Protein AF-A0A969R4Q6-F1 (afdb_monomer_lite)

Radius of gyration: 22.83 Å; chains: 1; bounding box: 47×48×70 Å

Structure (mmCIF, N/CA/C/O backbone):
data_AF-A0A969R4Q6-F1
#
_entry.id   AF-A0A969R4Q6-F1
#
loop_
_atom_site.group_PDB
_atom_site.id
_atom_site.type_symbol
_atom_site.label_atom_id
_atom_site.label_alt_id
_atom_site.label_comp_id
_atom_site.label_asym_id
_atom_site.label_entity_id
_atom_site.label_seq_id
_atom_site.pdbx_PDB_ins_code
_atom_site.Cartn_x
_atom_site.Cartn_y
_atom_site.Cartn_z
_atom_site.occupancy
_atom_site.B_iso_or_equiv
_atom_site.auth_seq_id
_atom_site.auth_comp_id
_atom_site.auth_asym_id
_atom_site.auth_atom_id
_atom_site.pdbx_PDB_model_num
ATOM 1 N N . MET A 1 1 ? 13.247 -19.686 44.348 1.00 36.97 1 MET A N 1
ATOM 2 C CA . MET A 1 1 ? 11.870 -19.177 44.502 1.00 36.97 1 MET A CA 1
ATOM 3 C C . MET A 1 1 ? 11.935 -17.670 44.267 1.00 36.97 1 MET A C 1
ATOM 5 O O . MET A 1 1 ? 12.681 -17.020 44.978 1.00 36.97 1 MET A O 1
ATOM 9 N N . LEU A 1 2 ? 11.304 -17.215 43.176 1.00 38.72 2 LEU A N 1
ATOM 10 C CA . LEU A 1 2 ? 10.988 -15.839 42.735 1.00 38.72 2 LEU A CA 1
ATOM 11 C C . LEU A 1 2 ? 11.956 -14.679 43.065 1.00 38.72 2 LEU A C 1
ATOM 13 O O . LEU A 1 2 ? 11.938 -14.134 44.161 1.00 38.72 2 LEU A O 1
ATOM 17 N N . LEU A 1 3 ? 12.702 -14.229 42.046 1.00 38.09 3 LEU A N 1
ATOM 18 C CA . LEU A 1 3 ? 13.224 -12.861 41.972 1.00 38.09 3 LEU A CA 1
ATOM 19 C C . LEU A 1 3 ? 12.186 -11.977 41.273 1.00 38.09 3 LEU A C 1
ATOM 21 O O . LEU A 1 3 ? 11.810 -12.227 40.127 1.00 38.09 3 LEU A O 1
ATOM 25 N N . ASP A 1 4 ? 11.741 -10.975 42.019 1.00 44.50 4 ASP A N 1
ATOM 26 C CA . ASP A 1 4 ? 10.845 -9.892 41.638 1.00 44.50 4 ASP A CA 1
ATOM 27 C C . ASP A 1 4 ? 11.504 -8.992 40.575 1.00 44.50 4 ASP A C 1
ATOM 29 O O . ASP A 1 4 ? 12.687 -8.648 40.676 1.00 44.50 4 ASP A O 1
ATOM 33 N N . ARG A 1 5 ? 10.768 -8.648 39.515 1.00 34.94 5 ARG A N 1
ATOM 34 C CA . ARG A 1 5 ? 11.263 -7.858 38.376 1.00 34.94 5 ARG A CA 1
ATOM 35 C C . ARG A 1 5 ? 10.360 -6.630 38.227 1.00 34.94 5 ARG A C 1
ATOM 37 O O . ARG A 1 5 ? 9.192 -6.812 37.892 1.00 34.94 5 ARG A O 1
ATOM 44 N N . PRO A 1 6 ? 10.856 -5.393 38.401 1.00 40.44 6 PRO A N 1
ATOM 45 C CA . PRO A 1 6 ? 10.021 -4.213 38.219 1.00 40.44 6 PRO A CA 1
ATOM 46 C C . PRO A 1 6 ? 9.776 -3.960 36.724 1.00 40.44 6 PRO A C 1
ATOM 48 O O . PRO A 1 6 ? 10.714 -3.769 35.945 1.00 40.44 6 PRO A O 1
ATOM 51 N N . GLN A 1 7 ? 8.507 -3.966 36.315 1.00 39.66 7 GLN A N 1
ATOM 52 C CA . GLN A 1 7 ? 8.068 -3.491 35.003 1.00 39.66 7 GLN A CA 1
ATOM 53 C C . GLN A 1 7 ? 8.090 -1.956 35.000 1.00 39.66 7 GLN A C 1
ATOM 55 O O . GLN A 1 7 ? 7.411 -1.326 35.804 1.00 39.66 7 GLN A O 1
ATOM 60 N N . LYS A 1 8 ? 8.872 -1.343 34.102 1.00 38.06 8 LYS A N 1
ATOM 61 C CA . LYS A 1 8 ? 8.820 0.101 33.838 1.00 38.06 8 LYS A CA 1
ATOM 62 C C . LYS A 1 8 ? 7.888 0.331 32.646 1.00 38.06 8 LYS A C 1
ATOM 64 O O . LYS A 1 8 ? 8.117 -0.201 31.563 1.00 38.06 8 LYS A O 1
ATOM 69 N N . GLU A 1 9 ? 6.812 1.051 32.918 1.00 34.03 9 GLU A N 1
ATOM 70 C CA . GLU A 1 9 ? 5.583 1.176 32.137 1.00 34.03 9 GLU A CA 1
ATOM 71 C C . GLU A 1 9 ? 5.761 1.934 30.809 1.00 34.03 9 GLU A C 1
ATOM 73 O O . GLU A 1 9 ? 6.424 2.968 30.737 1.00 34.03 9 GLU A O 1
ATOM 78 N N . LEU A 1 10 ? 5.105 1.442 29.755 1.00 34.56 10 LEU A N 1
ATOM 79 C CA . LEU A 1 10 ? 4.814 2.199 28.537 1.00 34.56 10 LEU A CA 1
ATOM 80 C C . LEU A 1 10 ? 3.580 3.070 28.807 1.00 34.56 10 LEU A C 1
ATOM 82 O O . LEU A 1 10 ? 2.453 2.578 28.759 1.00 34.56 10 LEU A O 1
ATOM 86 N N . GLN A 1 11 ? 3.773 4.360 29.084 1.00 31.80 11 GLN A N 1
ATOM 87 C CA . GLN A 1 11 ? 2.660 5.305 29.198 1.00 31.80 11 GLN A CA 1
ATOM 88 C C . GLN A 1 11 ? 2.160 5.692 27.800 1.00 31.80 11 GLN A C 1
ATOM 90 O O . GLN A 1 11 ? 2.646 6.627 27.167 1.00 31.80 11 GLN A O 1
ATOM 95 N N . CYS A 1 12 ? 1.179 4.938 27.305 1.00 37.47 12 CYS A N 1
ATOM 96 C CA . CYS A 1 12 ? 0.252 5.419 26.288 1.00 37.47 12 CYS A CA 1
ATOM 97 C C . CYS A 1 12 ? -0.548 6.550 26.941 1.00 37.47 12 CYS A C 1
ATOM 99 O O . CYS A 1 12 ? -1.240 6.290 27.922 1.00 37.47 12 CYS A O 1
ATOM 101 N N . THR A 1 13 ? -0.418 7.792 26.467 1.0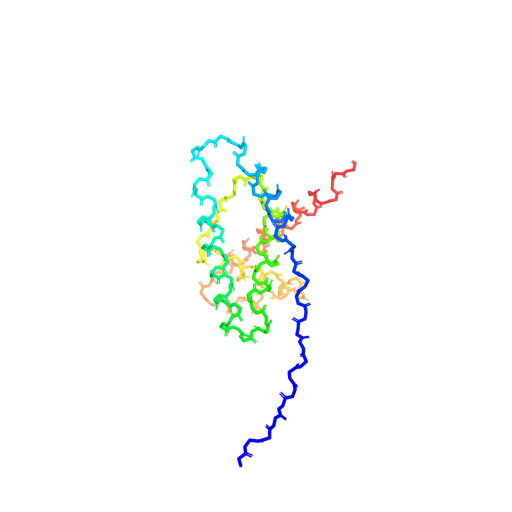0 40.88 13 THR A N 1
ATOM 102 C CA . THR A 1 13 ? -1.230 8.912 26.961 1.00 40.88 13 THR A CA 1
ATOM 103 C C . THR A 1 13 ? -2.699 8.524 26.817 1.00 40.88 13 THR A C 1
ATOM 105 O O . THR A 1 13 ? -3.192 8.347 25.702 1.00 40.88 13 THR A O 1
ATOM 108 N N . GLN A 1 14 ? -3.349 8.265 27.948 1.00 42.66 14 GLN A N 1
ATOM 109 C CA . GLN A 1 14 ? -4.719 7.780 27.992 1.00 42.66 14 GLN A CA 1
ATOM 110 C C . GLN A 1 14 ? -5.650 8.976 27.833 1.00 42.66 14 GLN A C 1
ATOM 112 O O . GLN A 1 14 ? -5.508 9.958 28.558 1.00 42.66 14 GLN A O 1
ATOM 117 N N . LEU A 1 15 ? -6.568 8.901 26.865 1.00 47.62 15 LEU A N 1
ATOM 118 C CA . LEU A 1 15 ? -7.735 9.778 26.863 1.00 47.62 15 LEU A CA 1
ATOM 119 C C . LEU A 1 15 ? -8.519 9.493 28.138 1.00 47.62 15 LEU A C 1
ATOM 121 O O . LEU A 1 15 ? -8.750 8.329 28.467 1.00 47.62 15 LEU A O 1
ATOM 125 N N . THR A 1 16 ? -8.887 10.548 28.851 1.00 54.56 16 THR A N 1
ATOM 126 C CA . THR A 1 16 ? -9.702 10.411 30.054 1.00 54.56 16 THR A CA 1
ATOM 127 C C . THR A 1 16 ? -11.135 10.051 29.675 1.00 54.56 16 THR A C 1
ATOM 129 O O . THR A 1 16 ? -11.619 10.419 28.601 1.00 54.56 16 THR A O 1
ATOM 132 N N . ASP A 1 17 ? -11.835 9.361 30.572 1.00 42.78 17 ASP A N 1
ATOM 133 C CA . ASP A 1 17 ? -13.213 8.916 30.332 1.00 42.78 17 ASP A CA 1
ATOM 134 C C . ASP A 1 17 ? -14.150 10.095 30.011 1.00 42.78 17 ASP A C 1
ATOM 136 O O . ASP A 1 17 ? -15.010 9.996 29.145 1.00 42.78 17 ASP A O 1
ATOM 140 N N . ALA A 1 18 ? -13.891 11.272 30.590 1.00 48.50 18 ALA A N 1
ATOM 141 C CA . ALA A 1 18 ? -14.641 12.496 30.306 1.00 48.50 18 ALA A CA 1
ATOM 142 C C . ALA A 1 18 ? -14.413 13.051 28.882 1.00 48.50 18 ALA A C 1
ATOM 144 O O . ALA A 1 18 ? -15.324 13.617 28.270 1.00 48.50 18 ALA A O 1
ATOM 145 N N . GLU A 1 19 ? -13.204 12.905 28.337 1.00 47.31 19 GLU A N 1
ATOM 146 C CA . GLU A 1 19 ? -12.880 13.318 26.965 1.00 47.31 19 GLU A CA 1
ATOM 147 C C . GLU A 1 19 ? -13.470 12.343 25.943 1.00 47.31 19 GLU A C 1
ATOM 149 O O . GLU A 1 19 ? -13.912 12.757 24.867 1.00 47.31 19 GLU A O 1
ATOM 154 N N . LEU A 1 20 ? -13.528 11.060 26.302 1.00 44.56 20 LEU A N 1
ATOM 155 C CA . LEU A 1 20 ? -14.183 10.026 25.515 1.00 44.56 20 LEU A CA 1
ATOM 156 C C . LEU A 1 20 ? -15.709 10.223 25.491 1.00 44.56 20 LEU A C 1
ATOM 158 O O . LEU A 1 20 ? -16.300 10.228 24.410 1.00 44.56 20 LEU A O 1
ATOM 162 N N . ASP A 1 21 ? -16.330 10.485 26.641 1.00 43.91 21 ASP A N 1
ATOM 163 C CA . ASP A 1 21 ? -17.779 10.691 26.766 1.00 43.91 21 ASP A CA 1
ATOM 164 C C . ASP A 1 21 ? -18.264 11.930 25.997 1.00 43.91 21 ASP A C 1
ATOM 166 O O . ASP A 1 21 ? -19.279 11.886 25.297 1.00 43.91 21 ASP A O 1
ATOM 170 N N . SER A 1 22 ? -17.491 13.019 26.027 1.00 45.72 22 SER A N 1
ATOM 171 C CA . SER A 1 22 ? -17.778 14.242 25.264 1.00 45.72 22 SER A CA 1
ATOM 172 C C . SER A 1 22 ? -17.719 14.023 23.742 1.00 45.72 22 SER A C 1
ATOM 174 O O . SER A 1 22 ? -18.525 14.574 22.982 1.00 45.72 22 SER A O 1
ATOM 176 N N . LEU A 1 23 ? -16.798 13.177 23.269 1.00 49.69 23 LEU A N 1
ATOM 177 C CA . LEU A 1 23 ? -16.697 12.811 21.853 1.00 49.69 23 LEU A CA 1
ATOM 178 C C . LEU A 1 23 ? -17.854 11.906 21.416 1.00 49.69 23 LEU A C 1
ATOM 180 O O . LEU A 1 23 ? -18.415 12.108 20.335 1.00 49.69 23 LEU A O 1
ATOM 184 N N . LEU A 1 24 ? -18.244 10.954 22.262 1.00 46.41 24 LEU A N 1
ATOM 185 C CA . LEU A 1 24 ? -19.361 10.048 22.001 1.00 46.41 24 LEU A CA 1
ATOM 186 C C . LEU A 1 24 ? -20.709 10.785 21.988 1.00 46.41 24 LEU A C 1
ATOM 188 O O . LEU A 1 24 ? -21.547 10.509 21.128 1.00 46.41 24 LEU A O 1
ATOM 192 N N . GLN A 1 25 ? -20.902 11.782 22.855 1.00 47.91 25 GLN A N 1
ATOM 193 C CA . GLN A 1 25 ? -22.139 12.567 22.907 1.00 47.91 25 GLN A CA 1
ATOM 194 C C . GLN A 1 25 ? -22.380 13.373 21.620 1.00 47.91 25 GLN A C 1
ATOM 196 O O . GLN A 1 25 ? -23.504 13.421 21.124 1.00 47.91 25 GLN A O 1
ATOM 201 N N . ARG A 1 26 ? -21.317 13.900 21.001 1.00 50.16 26 ARG A N 1
ATOM 202 C CA . ARG A 1 26 ? -21.389 14.609 19.708 1.00 50.16 26 ARG A CA 1
ATOM 203 C C . ARG A 1 26 ? -21.671 13.678 18.529 1.00 50.16 26 ARG A C 1
ATOM 205 O O . ARG A 1 26 ? -22.326 14.076 17.569 1.00 50.16 26 ARG A O 1
ATOM 212 N N . VAL A 1 27 ? -21.200 12.431 18.594 1.00 49.62 27 VAL A N 1
ATOM 213 C CA . VAL A 1 27 ? -21.551 11.384 17.618 1.00 49.62 27 VAL A CA 1
ATOM 214 C C . VAL A 1 27 ? -23.031 11.011 17.741 1.00 49.62 27 VAL A C 1
ATOM 216 O O . VAL A 1 27 ? -23.679 10.720 16.735 1.00 49.62 27 VAL A O 1
ATOM 219 N N . ASN A 1 28 ? -23.597 11.104 18.945 1.00 45.66 28 ASN A N 1
ATOM 220 C CA . ASN A 1 28 ? -24.988 10.768 19.229 1.00 45.66 28 ASN A CA 1
ATOM 221 C C . ASN A 1 28 ? -26.021 11.784 18.696 1.00 45.66 28 ASN A C 1
ATOM 223 O O . ASN A 1 28 ? -27.203 11.460 18.661 1.00 45.66 28 ASN A O 1
ATOM 227 N N . GLU A 1 29 ? -25.612 12.942 18.171 1.00 51.12 29 GLU A N 1
ATOM 228 C CA . GLU A 1 29 ? -26.520 13.992 17.663 1.00 51.12 29 GLU A CA 1
ATOM 229 C C . GLU A 1 29 ? -26.772 13.959 16.136 1.00 51.12 29 GLU A C 1
ATOM 231 O O . GLU A 1 29 ? -27.628 14.683 15.634 1.00 51.12 29 GLU A O 1
ATOM 236 N N . ALA A 1 30 ? -26.078 13.114 15.361 1.00 43.50 30 ALA A N 1
ATOM 237 C CA . ALA A 1 30 ? -26.324 12.976 13.910 1.00 43.50 30 ALA A CA 1
ATOM 238 C C . ALA A 1 30 ? -27.642 12.198 13.580 1.00 43.50 30 ALA A C 1
ATOM 240 O O . ALA A 1 30 ? -28.292 11.690 14.483 1.00 43.50 30 ALA A O 1
ATOM 241 N N . PRO A 1 31 ? -28.103 12.053 12.327 1.00 45.41 31 PRO A N 1
ATOM 242 C CA . PRO A 1 31 ? -29.316 11.271 12.017 1.00 45.41 31 PRO A CA 1
ATOM 243 C C . PRO A 1 31 ? -29.072 9.743 11.969 1.00 45.41 31 PRO A C 1
ATOM 245 O O . PRO A 1 31 ? -28.012 9.296 11.530 1.00 45.41 31 PRO A O 1
ATOM 248 N N . ASP A 1 32 ? -30.068 8.947 12.381 1.00 51.31 32 ASP A N 1
ATOM 249 C CA . ASP A 1 32 ? -29.910 7.574 12.914 1.00 51.31 32 ASP A CA 1
ATOM 250 C C . ASP A 1 32 ? -29.521 6.433 11.953 1.00 51.31 32 ASP A C 1
ATOM 252 O O . ASP A 1 32 ? -28.855 5.497 12.376 1.00 51.31 32 ASP A O 1
ATOM 256 N N . ALA A 1 33 ? -29.846 6.448 10.660 1.00 48.25 33 ALA A N 1
ATOM 257 C CA . ALA A 1 33 ? -29.682 5.223 9.849 1.00 48.25 33 ALA A CA 1
ATOM 258 C C . ALA A 1 33 ? -28.226 4.886 9.434 1.00 48.25 33 ALA A C 1
ATOM 260 O O . ALA A 1 33 ? -27.947 3.775 8.979 1.00 48.25 33 ALA A O 1
ATOM 261 N N . ALA A 1 34 ? -27.295 5.839 9.554 1.00 50.12 34 ALA A N 1
ATOM 262 C CA . ALA A 1 34 ? -25.880 5.656 9.205 1.00 50.12 34 ALA A CA 1
ATOM 263 C C . ALA A 1 34 ? -24.972 5.450 10.431 1.00 50.12 34 ALA A C 1
ATOM 265 O O . ALA A 1 34 ? -23.838 4.990 10.285 1.00 50.12 34 ALA A O 1
ATOM 266 N N . LYS A 1 35 ? -25.462 5.773 11.634 1.00 49.88 35 LYS A N 1
ATOM 267 C CA . LYS A 1 35 ? -24.676 5.712 12.871 1.00 49.88 35 LYS A CA 1
ATOM 268 C C . LYS A 1 35 ? -24.381 4.297 13.333 1.00 49.88 35 LYS A C 1
ATOM 270 O O . LYS A 1 35 ? -23.294 4.070 13.840 1.00 49.88 35 LYS A O 1
ATOM 275 N N . ASP A 1 36 ? -25.289 3.354 13.109 1.00 53.16 36 ASP A N 1
ATOM 276 C CA . ASP A 1 36 ? -25.132 1.989 13.626 1.00 53.16 36 ASP A CA 1
ATOM 277 C C . ASP A 1 36 ? -24.035 1.186 12.909 1.00 53.16 36 ASP A C 1
ATOM 279 O O . ASP A 1 36 ? -23.513 0.214 13.450 1.00 53.16 36 ASP A O 1
ATOM 283 N N . LYS A 1 37 ? -23.649 1.584 11.689 1.00 56.56 37 LYS A N 1
ATOM 284 C CA . LYS A 1 37 ? -22.658 0.848 10.881 1.00 56.56 37 LYS A CA 1
ATOM 285 C C . LYS A 1 37 ? -21.230 1.327 11.092 1.00 56.56 37 LYS A C 1
ATOM 287 O O . LYS A 1 37 ? -20.304 0.525 11.042 1.00 56.56 37 LYS A O 1
ATOM 292 N N . TRP A 1 38 ? -21.048 2.617 11.352 1.00 66.25 38 TRP A N 1
ATOM 293 C CA . TRP A 1 38 ? -19.720 3.218 11.447 1.00 66.25 38 TRP A CA 1
ATOM 294 C C . TRP A 1 38 ? -18.865 2.673 12.612 1.00 66.25 38 TRP A C 1
ATOM 296 O O . TRP A 1 38 ? -17.686 2.398 12.386 1.00 66.25 38 TRP A O 1
ATOM 306 N N . PRO A 1 39 ? -19.405 2.429 13.826 1.00 70.94 39 PRO A N 1
ATOM 307 C CA . PRO A 1 39 ? -18.658 1.775 14.902 1.00 70.94 39 PRO A CA 1
ATOM 308 C C . PRO A 1 39 ? -18.190 0.362 14.535 1.00 70.94 39 PRO A C 1
ATOM 310 O O . PRO A 1 39 ? -17.073 -0.022 14.883 1.00 70.94 39 PRO A O 1
ATOM 313 N N . GLN A 1 40 ? -19.011 -0.394 13.798 1.00 71.12 40 GLN A N 1
ATOM 314 C CA . GLN A 1 40 ? -18.649 -1.733 13.337 1.00 71.12 40 GLN A CA 1
ATOM 315 C C . GLN A 1 40 ? -17.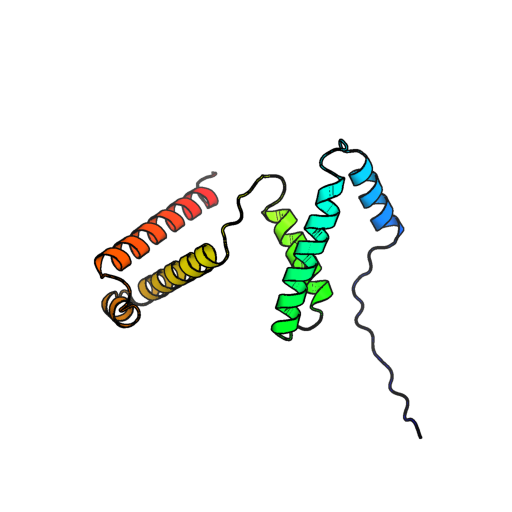566 -1.677 12.252 1.00 71.12 40 GLN A C 1
ATOM 317 O O . GLN A 1 40 ? -16.552 -2.358 12.372 1.00 71.12 40 GLN A O 1
ATOM 322 N N . GLU A 1 41 ? -17.721 -0.815 11.245 1.00 73.25 41 GLU A N 1
ATOM 323 C CA . GLU A 1 41 ? -16.710 -0.616 10.195 1.00 73.25 41 GLU A CA 1
ATOM 324 C C . GLU A 1 41 ? -15.362 -0.167 10.782 1.00 73.25 41 GLU A C 1
ATOM 326 O O . GLU A 1 41 ? -14.301 -0.629 10.360 1.00 73.25 41 GLU A O 1
ATOM 331 N N . LEU A 1 42 ? -15.393 0.694 11.804 1.00 78.31 42 LEU A N 1
ATOM 332 C CA . LEU A 1 42 ? -14.201 1.116 12.530 1.00 78.31 42 LEU A CA 1
ATOM 333 C C . LEU A 1 42 ? -13.515 -0.062 13.238 1.00 78.31 42 LEU A C 1
ATOM 335 O O . LEU A 1 42 ? -12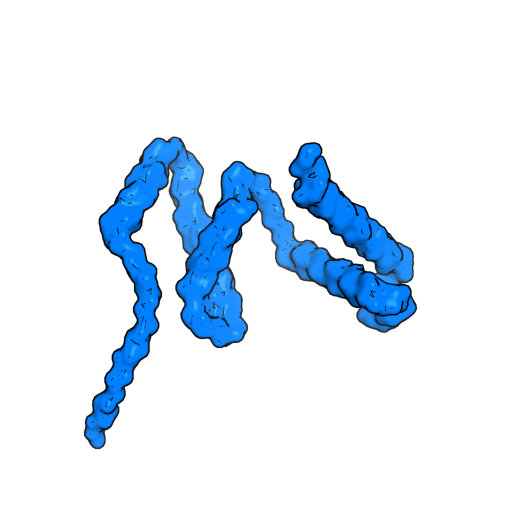.289 -0.186 13.164 1.00 78.31 42 LEU A O 1
ATOM 339 N N . SER A 1 43 ? -14.292 -0.920 13.906 1.00 76.31 43 SER A N 1
ATOM 340 C CA . SER A 1 43 ? -13.787 -2.134 14.560 1.00 76.31 43 SER A CA 1
ATOM 341 C C . SER A 1 43 ? -13.150 -3.095 13.551 1.00 76.31 43 SER A C 1
ATOM 343 O O . SER A 1 43 ? -12.049 -3.609 13.787 1.00 76.31 43 SER A O 1
ATOM 345 N N . ASP A 1 44 ? -13.782 -3.267 12.390 1.00 77.19 44 ASP A N 1
ATOM 346 C CA . ASP A 1 44 ? -13.275 -4.109 11.309 1.00 77.19 44 ASP A CA 1
ATOM 347 C C . ASP A 1 44 ? -11.937 -3.569 10.769 1.00 77.19 44 ASP A C 1
ATOM 349 O O . ASP A 1 44 ? -10.970 -4.325 10.624 1.00 77.19 44 ASP A O 1
ATOM 353 N N . PHE A 1 45 ? -11.825 -2.253 10.539 1.00 81.38 45 PHE A N 1
ATOM 354 C CA . PHE A 1 45 ? -10.569 -1.631 10.101 1.00 81.38 45 PHE A CA 1
ATOM 355 C C . PHE A 1 45 ? -9.449 -1.780 11.131 1.00 81.38 45 PHE A C 1
ATOM 357 O O . PHE A 1 45 ? -8.329 -2.149 10.767 1.00 81.38 45 PHE A O 1
ATOM 364 N N . LEU A 1 46 ? -9.744 -1.529 12.408 1.00 83.25 46 LEU A N 1
ATOM 365 C CA . LEU A 1 46 ? -8.795 -1.714 13.506 1.00 83.25 46 LEU A CA 1
ATOM 366 C C . LEU A 1 46 ? -8.270 -3.148 13.552 1.00 83.25 46 LEU A C 1
ATOM 368 O O . LEU A 1 46 ? -7.056 -3.352 13.561 1.00 83.25 46 LEU A O 1
ATOM 372 N N . SER A 1 47 ? -9.173 -4.125 13.482 1.00 79.56 47 SER A N 1
ATOM 373 C CA . SER A 1 47 ? -8.841 -5.549 13.538 1.00 79.56 47 SER A CA 1
ATOM 374 C C . SER A 1 47 ? -7.926 -5.971 12.389 1.00 79.56 47 SER A C 1
ATOM 376 O O . SER A 1 47 ? -6.935 -6.671 12.605 1.00 79.56 47 SER A O 1
ATOM 378 N N . VAL A 1 48 ? -8.213 -5.521 11.163 1.00 83.25 48 VAL A N 1
ATOM 379 C CA . VAL A 1 48 ? -7.400 -5.847 9.981 1.00 83.25 48 VAL A CA 1
ATOM 380 C C . VAL A 1 48 ? -6.004 -5.229 10.075 1.00 83.25 48 VAL A C 1
ATOM 382 O O . VAL A 1 48 ? -5.010 -5.921 9.832 1.00 83.25 48 VAL A O 1
ATOM 385 N N . VAL A 1 49 ? -5.910 -3.946 10.439 1.00 85.19 49 VAL A N 1
ATOM 386 C CA . VAL A 1 49 ? -4.622 -3.242 10.541 1.00 85.19 49 VAL A CA 1
ATOM 387 C C . VAL A 1 49 ? -3.782 -3.827 11.672 1.00 85.19 49 VAL A C 1
ATOM 389 O O . VAL A 1 49 ? -2.604 -4.122 11.473 1.00 85.19 49 VAL A O 1
ATOM 392 N N . GLU A 1 50 ? -4.377 -4.060 12.838 1.00 82.38 50 GLU A N 1
ATOM 393 C CA . GLU A 1 50 ? -3.683 -4.658 13.975 1.00 82.38 50 GLU A CA 1
ATOM 394 C C . GLU A 1 50 ? -3.196 -6.075 13.657 1.00 82.38 50 GLU A C 1
ATOM 396 O O . GLU A 1 50 ? -2.043 -6.404 13.942 1.00 82.38 50 GLU A O 1
ATOM 401 N N . ALA A 1 51 ? -4.028 -6.906 13.020 1.00 82.00 51 ALA A N 1
ATOM 402 C CA . ALA A 1 51 ? -3.642 -8.255 12.619 1.00 82.00 51 ALA A CA 1
ATOM 403 C C . ALA A 1 51 ? -2.454 -8.249 11.645 1.00 82.00 51 ALA A C 1
ATOM 405 O O . ALA A 1 51 ? -1.567 -9.100 11.753 1.00 82.00 51 ALA A O 1
ATOM 406 N N . GLN A 1 52 ? -2.407 -7.290 10.715 1.00 85.00 52 GLN A N 1
ATOM 407 C CA . GLN A 1 52 ? -1.264 -7.125 9.818 1.00 85.00 52 GLN A CA 1
ATOM 408 C C . GLN A 1 52 ? -0.007 -6.672 10.574 1.00 85.00 52 GLN A C 1
ATOM 410 O O . GLN A 1 52 ? 1.044 -7.285 10.417 1.00 85.00 52 GLN A O 1
ATOM 415 N N . LEU A 1 53 ? -0.111 -5.673 11.453 1.00 86.31 53 LEU A N 1
ATOM 416 C CA . LEU A 1 53 ? 1.026 -5.195 12.248 1.00 86.31 53 LEU A CA 1
ATOM 417 C C . LEU A 1 53 ? 1.583 -6.276 13.188 1.00 86.31 53 LEU A C 1
ATOM 419 O O . LEU A 1 53 ? 2.798 -6.386 13.348 1.00 86.31 53 LEU A O 1
ATOM 423 N N . LYS A 1 54 ? 0.712 -7.106 13.777 1.00 84.50 54 LYS A N 1
ATOM 424 C CA . LYS A 1 54 ? 1.114 -8.273 14.578 1.00 84.50 54 LYS A CA 1
ATOM 425 C C . LYS A 1 54 ? 1.850 -9.310 13.734 1.00 84.50 54 LYS A C 1
ATOM 427 O O . LYS A 1 54 ? 2.879 -9.814 14.175 1.00 84.50 54 LYS A O 1
ATOM 432 N N . ARG A 1 55 ? 1.356 -9.606 12.526 1.00 86.50 55 ARG A N 1
ATOM 433 C CA . ARG A 1 55 ? 2.018 -10.517 11.575 1.00 86.50 55 ARG A CA 1
ATOM 434 C C . ARG A 1 55 ? 3.435 -10.048 11.238 1.00 86.50 55 ARG A C 1
ATOM 436 O O . ARG A 1 55 ? 4.342 -10.870 11.162 1.00 86.50 55 ARG A O 1
ATOM 443 N N . ASP A 1 56 ? 3.622 -8.739 11.127 1.00 89.62 56 ASP A N 1
ATOM 444 C CA . ASP A 1 56 ? 4.915 -8.117 10.835 1.00 89.62 56 ASP A CA 1
ATOM 445 C C . ASP A 1 56 ? 5.782 -7.897 12.098 1.00 89.62 56 ASP A C 1
ATOM 447 O O . ASP A 1 56 ? 6.827 -7.254 12.033 1.00 89.62 56 ASP A O 1
ATOM 451 N N . ASN A 1 57 ? 5.378 -8.443 13.255 1.00 91.94 57 ASN A N 1
ATOM 452 C CA . ASN A 1 57 ? 6.060 -8.327 14.553 1.00 91.94 57 ASN A CA 1
ATOM 453 C C . ASN A 1 57 ? 6.307 -6.876 15.011 1.00 91.94 57 ASN A C 1
ATOM 455 O O . ASN A 1 57 ? 7.281 -6.577 15.710 1.00 91.94 57 ASN A O 1
ATOM 459 N N . VAL A 1 58 ? 5.416 -5.955 14.643 1.00 89.38 58 VAL A N 1
ATOM 460 C CA . VAL A 1 58 ? 5.519 -4.549 15.038 1.00 89.38 58 VAL A CA 1
ATOM 461 C C . VAL A 1 58 ? 5.138 -4.389 16.513 1.00 89.38 58 VAL A C 1
ATOM 463 O O . VAL A 1 58 ? 4.047 -4.762 16.943 1.00 89.38 58 VAL A O 1
ATOM 466 N N . GLN A 1 59 ? 6.022 -3.771 17.300 1.00 88.31 59 GLN A N 1
ATOM 467 C CA . GLN A 1 59 ? 5.742 -3.449 18.702 1.00 88.31 59 GLN A CA 1
ATOM 468 C C . GLN A 1 59 ? 4.613 -2.419 18.835 1.00 88.31 59 GLN A C 1
ATOM 470 O O . GLN A 1 59 ? 4.538 -1.458 18.062 1.00 88.31 59 GLN A O 1
ATOM 475 N N . ASN A 1 60 ? 3.783 -2.579 19.870 1.00 88.50 60 ASN A N 1
ATOM 476 C CA . ASN A 1 60 ? 2.613 -1.735 20.138 1.00 88.50 60 ASN A CA 1
ATOM 477 C C . ASN A 1 60 ? 1.614 -1.717 18.963 1.00 88.50 60 ASN A C 1
ATOM 479 O O . ASN A 1 60 ? 1.070 -0.665 18.624 1.00 88.50 60 ASN A O 1
ATOM 483 N N . ALA A 1 61 ? 1.397 -2.878 18.329 1.00 80.94 61 ALA A N 1
ATOM 484 C CA . ALA A 1 61 ? 0.546 -3.039 17.146 1.00 80.94 61 ALA A CA 1
ATOM 485 C C . ALA A 1 61 ? -0.853 -2.425 17.311 1.00 80.94 61 ALA A C 1
ATOM 487 O O . ALA A 1 61 ? -1.319 -1.752 16.400 1.00 80.94 61 ALA A O 1
ATOM 488 N N . GLU A 1 62 ? -1.486 -2.582 18.475 1.00 80.12 62 GLU A N 1
ATOM 489 C CA . GLU A 1 62 ? -2.812 -2.023 18.763 1.00 80.12 62 GLU A CA 1
ATOM 490 C C . GLU A 1 62 ? -2.820 -0.483 18.733 1.00 80.12 62 GLU A C 1
ATOM 492 O O . GLU A 1 62 ? -3.582 0.136 17.991 1.00 80.12 62 GLU A O 1
ATOM 497 N N . SER A 1 63 ? -1.922 0.158 19.491 1.00 78.44 63 SER A N 1
ATOM 498 C CA . SER A 1 63 ? -1.796 1.624 19.524 1.00 78.44 63 SER A CA 1
ATOM 499 C C . SER A 1 63 ? -1.435 2.193 18.143 1.00 78.44 63 SER A C 1
ATOM 501 O O . SER A 1 63 ? -2.001 3.195 17.697 1.00 78.44 63 SER A O 1
ATOM 503 N N . ARG A 1 64 ? -0.554 1.506 17.403 1.00 78.38 64 ARG A N 1
ATOM 504 C CA . ARG A 1 64 ? -0.204 1.878 16.025 1.00 78.38 64 ARG A CA 1
ATOM 505 C C . ARG A 1 64 ? -1.371 1.695 15.058 1.00 78.38 64 ARG A C 1
ATOM 507 O O . ARG A 1 64 ? -1.557 2.553 14.201 1.00 78.38 64 ARG A O 1
ATOM 514 N N . ALA A 1 65 ? -2.175 0.644 15.208 1.00 80.56 65 ALA A N 1
ATOM 515 C CA . ALA A 1 65 ? -3.370 0.438 14.398 1.00 80.56 65 ALA A CA 1
ATOM 516 C C . ALA A 1 65 ? -4.375 1.578 14.599 1.00 80.56 65 ALA A C 1
ATOM 518 O O . ALA A 1 65 ? -4.840 2.152 13.615 1.00 80.56 65 ALA A O 1
ATOM 519 N N . ARG A 1 66 ? -4.621 1.990 15.851 1.00 82.94 66 ARG A N 1
ATOM 520 C CA . ARG A 1 66 ? -5.456 3.165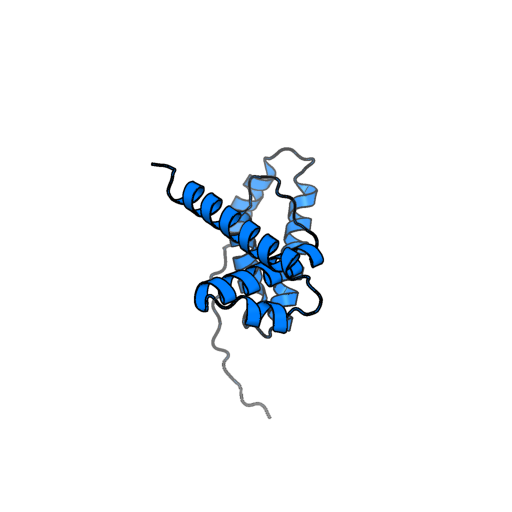 16.165 1.00 82.94 66 ARG A CA 1
ATOM 521 C C . ARG A 1 66 ? -4.932 4.425 15.473 1.00 82.94 66 ARG A C 1
ATOM 523 O O . ARG A 1 66 ? -5.695 5.118 14.806 1.00 82.94 66 ARG A O 1
ATOM 530 N N . SER A 1 67 ? -3.627 4.688 15.567 1.00 78.81 67 SER A N 1
ATOM 531 C CA . SER A 1 67 ? -2.995 5.844 14.914 1.00 78.81 67 SER A CA 1
ATOM 532 C C . SER A 1 67 ? -3.151 5.819 13.385 1.00 78.81 67 SER A C 1
ATOM 534 O O . SER A 1 67 ? -3.514 6.836 12.791 1.00 78.81 67 SER A O 1
ATOM 536 N N . VAL A 1 68 ? -2.956 4.660 12.747 1.00 81.25 68 VAL A N 1
ATOM 537 C CA . VAL A 1 68 ? -3.142 4.483 11.296 1.00 81.25 68 VAL A CA 1
ATOM 538 C C . VAL A 1 68 ? -4.595 4.721 10.890 1.00 81.25 68 VAL A C 1
ATOM 540 O O . VAL A 1 68 ? -4.848 5.440 9.926 1.00 81.25 68 VAL A O 1
ATOM 543 N N . VAL A 1 69 ? -5.554 4.156 11.622 1.00 84.50 69 VAL A N 1
ATOM 544 C CA . VAL A 1 69 ? -6.983 4.297 11.313 1.00 84.50 69 VAL A CA 1
ATOM 545 C C . VAL A 1 69 ? -7.449 5.746 11.479 1.00 84.50 69 VAL A C 1
ATOM 547 O O . VAL A 1 69 ? -8.168 6.249 10.617 1.00 84.50 69 VAL A O 1
ATOM 550 N N . ILE A 1 70 ? -6.972 6.462 12.503 1.00 78.75 70 ILE A N 1
ATOM 551 C CA . ILE A 1 70 ? -7.227 7.904 12.664 1.00 78.75 70 ILE A CA 1
ATOM 552 C C . ILE A 1 70 ? -6.632 8.699 11.494 1.00 78.75 70 ILE A C 1
ATOM 554 O O . ILE A 1 70 ? -7.310 9.563 10.937 1.00 78.75 70 ILE A O 1
ATOM 558 N N . ALA A 1 71 ? -5.400 8.396 11.074 1.00 75.06 71 ALA A N 1
AT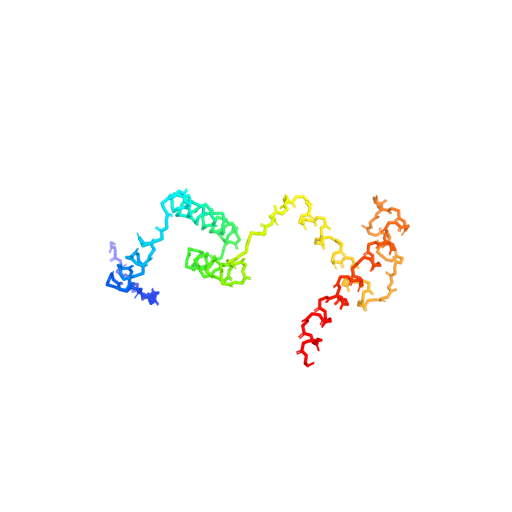OM 559 C CA . ALA A 1 71 ? -4.776 9.059 9.928 1.00 75.06 71 ALA A CA 1
ATOM 560 C C . ALA A 1 71 ? -5.558 8.808 8.626 1.00 75.06 71 ALA A C 1
ATOM 562 O O . ALA A 1 71 ? -5.796 9.739 7.854 1.00 75.06 71 ALA A O 1
ATOM 563 N N . LEU A 1 72 ? -6.022 7.573 8.405 1.00 79.81 72 LEU A N 1
ATOM 564 C CA . LEU A 1 72 ? -6.888 7.231 7.278 1.00 79.81 72 LEU A CA 1
ATOM 565 C C . LEU A 1 72 ? -8.210 7.995 7.344 1.00 79.81 72 LEU A C 1
ATOM 567 O O . LEU A 1 72 ? -8.606 8.578 6.341 1.00 79.81 72 LEU A O 1
ATOM 571 N N . ALA A 1 73 ? -8.869 8.054 8.500 1.00 78.75 73 ALA A N 1
ATOM 572 C CA . ALA A 1 73 ? -10.111 8.804 8.665 1.00 78.75 73 ALA A CA 1
ATOM 573 C C . ALA A 1 73 ? -9.910 10.310 8.422 1.00 78.75 73 ALA A C 1
ATOM 575 O O . ALA A 1 73 ? -10.726 10.931 7.746 1.00 78.75 73 ALA A O 1
ATOM 576 N N . HIS A 1 74 ? -8.799 10.888 8.884 1.00 71.50 74 HIS A N 1
ATOM 577 C CA . HIS A 1 74 ? -8.468 12.295 8.651 1.00 71.50 74 HIS A CA 1
ATOM 578 C C . HIS A 1 74 ? -8.215 12.597 7.163 1.00 71.50 74 HIS A C 1
ATOM 580 O O . HIS A 1 74 ? -8.706 13.590 6.631 1.00 71.50 74 HIS A O 1
ATOM 586 N N . SER A 1 75 ? -7.468 11.738 6.463 1.00 67.31 75 SER A N 1
ATOM 587 C CA . SER A 1 75 ? -7.117 11.958 5.053 1.00 67.31 75 SER A CA 1
ATOM 588 C C . SER A 1 75 ? -8.199 11.516 4.065 1.00 67.31 75 SER A C 1
ATOM 590 O O . SER A 1 75 ? -8.300 12.069 2.962 1.00 67.31 75 SER A O 1
ATOM 592 N N . LEU A 1 76 ? -8.967 10.480 4.407 1.00 70.56 76 LEU A N 1
ATOM 593 C CA . LEU A 1 76 ? -9.928 9.822 3.521 1.00 70.56 76 LEU A CA 1
ATOM 594 C C . LEU A 1 76 ? -11.389 10.133 3.855 1.00 70.56 76 LEU A C 1
ATOM 596 O O . LEU A 1 76 ? -12.221 10.040 2.949 1.00 70.56 76 LEU A O 1
ATOM 600 N N . GLY A 1 77 ? -11.677 10.533 5.095 1.00 70.25 77 GLY A N 1
ATOM 601 C CA . GLY A 1 77 ? -13.020 10.795 5.605 1.00 70.25 77 GLY A CA 1
ATOM 602 C C . GLY A 1 77 ? -13.736 11.970 4.937 1.00 70.25 77 GLY A C 1
ATOM 603 O O . GLY A 1 77 ? -13.160 12.752 4.178 1.00 70.25 77 GLY A O 1
ATOM 604 N N . GLY A 1 78 ? -15.045 12.056 5.180 1.00 69.31 78 GLY A N 1
ATOM 605 C CA . GLY A 1 78 ? -15.920 13.093 4.619 1.00 69.31 78 GLY A CA 1
ATOM 606 C C . GLY A 1 78 ? -16.277 12.915 3.138 1.00 69.31 78 GLY A C 1
ATOM 607 O O . GLY A 1 78 ? -17.018 13.728 2.590 1.00 69.31 78 GLY A O 1
ATOM 608 N N . ARG A 1 79 ? -15.775 11.868 2.467 1.00 67.00 79 ARG A N 1
ATOM 609 C CA . ARG A 1 79 ? -16.112 11.535 1.074 1.00 67.00 79 ARG A CA 1
ATOM 610 C C . ARG A 1 79 ? -16.271 10.031 0.911 1.00 67.00 79 ARG A C 1
ATOM 612 O O . ARG A 1 79 ? -15.432 9.271 1.385 1.00 67.00 79 ARG A O 1
ATOM 619 N N . TYR A 1 80 ? -17.291 9.607 0.168 1.00 61.12 80 TYR A N 1
ATOM 620 C CA . TYR A 1 80 ? -17.390 8.215 -0.260 1.00 61.12 80 TYR A CA 1
ATOM 621 C C . TYR A 1 80 ? -16.268 7.922 -1.265 1.00 61.12 80 TYR A C 1
ATOM 623 O O . TYR A 1 80 ? -16.223 8.520 -2.343 1.00 61.12 80 TYR A O 1
ATOM 631 N N . ARG A 1 81 ? -15.334 7.034 -0.910 1.00 67.44 81 ARG A N 1
ATOM 632 C CA . ARG A 1 81 ? -14.285 6.553 -1.818 1.00 67.44 81 ARG A CA 1
ATOM 633 C C . ARG A 1 81 ? -14.423 5.055 -1.987 1.00 67.44 81 ARG A C 1
ATOM 635 O O . ARG A 1 81 ? -14.459 4.311 -1.014 1.00 67.44 81 ARG A O 1
ATOM 642 N N . TYR A 1 82 ? -14.452 4.624 -3.240 1.00 75.00 82 TYR A N 1
ATOM 643 C CA . TYR A 1 82 ? -14.371 3.213 -3.568 1.00 75.00 82 TYR A CA 1
ATOM 644 C C . TYR A 1 82 ? -13.004 2.654 -3.151 1.00 75.00 82 TYR A C 1
ATOM 646 O O . TYR A 1 82 ? -11.968 3.178 -3.569 1.00 75.00 82 TYR A O 1
ATOM 654 N N . LEU A 1 83 ? -13.007 1.583 -2.354 1.00 73.12 83 LEU A N 1
ATOM 655 C CA . LEU A 1 83 ? -11.809 0.817 -2.027 1.00 73.12 83 LEU A CA 1
ATOM 656 C C . LEU A 1 83 ? -11.682 -0.350 -3.023 1.00 73.12 83 LEU A C 1
ATOM 658 O O . LEU A 1 83 ? -12.520 -1.254 -3.009 1.00 73.12 83 LEU A O 1
ATOM 662 N N . PRO A 1 84 ? -10.671 -0.349 -3.911 1.00 77.44 84 PRO A N 1
ATOM 663 C CA . PRO A 1 84 ? -10.485 -1.432 -4.867 1.00 77.44 84 PRO A CA 1
ATOM 664 C C . PRO A 1 84 ? -10.123 -2.752 -4.180 1.00 77.44 84 PRO A C 1
ATOM 666 O O . PRO A 1 84 ? -9.587 -2.786 -3.072 1.00 77.44 84 PRO A O 1
ATOM 669 N N . LYS A 1 85 ? -10.372 -3.869 -4.874 1.00 82.12 85 LYS A N 1
ATOM 670 C CA . LYS A 1 85 ? -10.009 -5.200 -4.371 1.00 82.12 85 LYS A CA 1
ATOM 671 C C . LYS A 1 85 ? -8.490 -5.333 -4.253 1.00 82.12 85 LYS A C 1
ATOM 673 O O . LYS A 1 85 ? -7.745 -4.790 -5.067 1.00 82.12 85 LYS A O 1
ATOM 678 N N . ALA A 1 86 ? -8.031 -6.164 -3.318 1.00 79.94 86 ALA A N 1
ATOM 679 C CA . ALA A 1 86 ? -6.604 -6.363 -3.051 1.00 79.94 86 ALA A CA 1
ATOM 680 C C . ALA A 1 86 ? -5.775 -6.738 -4.298 1.00 79.94 86 ALA A C 1
ATOM 682 O O . ALA A 1 86 ? -4.637 -6.303 -4.426 1.00 79.94 86 ALA A O 1
ATOM 683 N N . ALA A 1 87 ? -6.341 -7.500 -5.242 1.00 83.12 87 ALA A N 1
ATOM 684 C CA . ALA A 1 87 ? -5.666 -7.838 -6.499 1.00 83.12 87 ALA A CA 1
ATOM 685 C C . ALA A 1 87 ? -5.366 -6.600 -7.364 1.00 83.12 87 ALA A C 1
ATOM 687 O O . ALA A 1 87 ? -4.277 -6.487 -7.916 1.00 83.12 87 ALA A O 1
ATOM 688 N N . GLN A 1 88 ? -6.302 -5.650 -7.427 1.00 84.62 88 GLN A N 1
ATOM 689 C CA . GLN A 1 88 ? -6.118 -4.399 -8.166 1.00 84.62 88 GLN A CA 1
ATOM 690 C C . GLN A 1 88 ? -5.079 -3.505 -7.480 1.00 84.62 88 GLN A C 1
ATOM 692 O O . GLN A 1 88 ? -4.277 -2.873 -8.159 1.00 84.62 88 GLN A O 1
ATOM 697 N N . ILE A 1 89 ? -5.059 -3.484 -6.141 1.00 86.56 89 ILE A N 1
ATOM 698 C CA . ILE A 1 89 ? -4.048 -2.751 -5.364 1.00 86.56 89 ILE A CA 1
ATOM 699 C C . ILE A 1 89 ? -2.650 -3.331 -5.614 1.00 86.56 89 ILE A C 1
ATOM 701 O O . ILE A 1 89 ? -1.726 -2.579 -5.903 1.00 86.56 89 ILE A O 1
ATOM 705 N N . ARG A 1 90 ? -2.495 -4.661 -5.559 1.00 87.19 90 ARG A N 1
ATOM 706 C CA . ARG A 1 90 ? -1.209 -5.325 -5.829 1.00 87.19 90 ARG A CA 1
ATOM 707 C C . ARG A 1 90 ? -0.702 -5.043 -7.238 1.00 87.19 90 ARG A C 1
ATOM 709 O O . ARG A 1 90 ? 0.435 -4.619 -7.388 1.00 87.19 90 ARG A O 1
ATOM 716 N N . GLN A 1 91 ? -1.573 -5.164 -8.237 1.00 90.75 91 GLN A N 1
ATOM 717 C CA . GLN A 1 91 ? -1.226 -4.810 -9.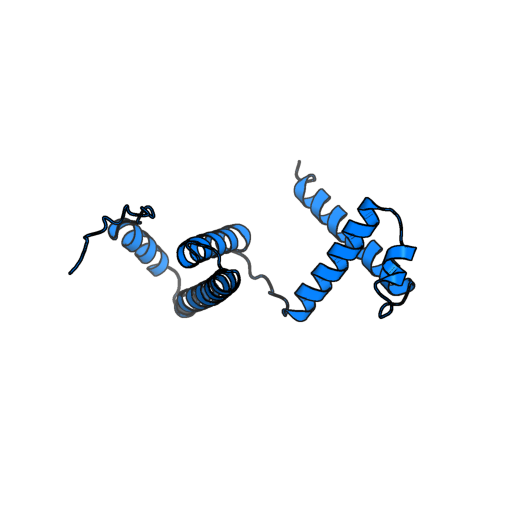612 1.00 90.75 91 GLN A CA 1
ATOM 718 C C . GLN A 1 91 ? -0.803 -3.336 -9.733 1.00 90.75 91 GLN A C 1
ATOM 720 O O . GLN A 1 91 ? 0.162 -3.012 -10.421 1.00 90.75 91 GLN A O 1
ATOM 725 N N . ALA A 1 92 ? -1.502 -2.423 -9.053 1.00 90.31 92 ALA A N 1
ATOM 726 C CA . ALA A 1 92 ? -1.132 -1.012 -9.054 1.00 90.31 92 ALA A CA 1
ATOM 727 C C . ALA A 1 92 ? 0.249 -0.767 -8.418 1.00 90.31 92 ALA A C 1
ATOM 729 O O . ALA A 1 92 ? 0.981 0.093 -8.911 1.00 90.31 92 ALA A O 1
ATOM 730 N N . TYR A 1 93 ? 0.623 -1.523 -7.379 1.00 92.62 93 TYR A N 1
ATOM 731 C CA . TYR A 1 93 ? 1.967 -1.473 -6.797 1.00 92.62 93 TYR A CA 1
ATOM 732 C C . TYR A 1 93 ? 3.032 -2.030 -7.740 1.00 92.62 93 TYR A C 1
ATOM 734 O O . TYR A 1 93 ? 4.032 -1.359 -7.957 1.00 92.62 93 TYR A O 1
ATOM 742 N N . GLU A 1 94 ? 2.791 -3.163 -8.398 1.00 92.94 94 GLU A N 1
ATOM 743 C CA . GLU A 1 94 ? 3.720 -3.693 -9.409 1.00 92.94 94 GLU A CA 1
ATOM 744 C C . GLU A 1 94 ? 3.965 -2.670 -10.530 1.00 92.94 94 GLU A C 1
ATOM 746 O O . GLU A 1 94 ? 5.101 -2.398 -10.918 1.00 92.94 94 GLU A O 1
ATOM 751 N N . HIS A 1 95 ? 2.898 -2.030 -11.019 1.00 95.44 95 HIS A N 1
ATOM 752 C CA . HIS A 1 95 ? 2.990 -0.959 -12.013 1.00 95.44 95 HIS A CA 1
ATOM 753 C C . HIS A 1 95 ? 3.776 0.256 -11.497 1.00 95.44 95 HIS A C 1
ATOM 755 O O . HIS A 1 95 ? 4.509 0.896 -12.258 1.00 95.44 95 HIS A O 1
ATOM 761 N N . LEU A 1 96 ? 3.602 0.601 -10.221 1.00 93.12 96 LEU A N 1
ATOM 762 C CA . LEU A 1 96 ? 4.326 1.687 -9.572 1.00 93.12 96 LEU A CA 1
ATOM 763 C C . LEU A 1 96 ? 5.820 1.367 -9.467 1.00 93.12 96 LEU A C 1
ATOM 765 O O . LEU A 1 96 ? 6.640 2.229 -9.789 1.00 93.12 96 LEU A O 1
ATOM 769 N N . ASP A 1 97 ? 6.160 0.145 -9.073 1.00 94.25 97 ASP A N 1
ATOM 770 C CA . ASP A 1 97 ? 7.533 -0.328 -8.915 1.00 94.25 97 ASP A CA 1
ATOM 771 C C . ASP A 1 97 ? 8.260 -0.359 -10.259 1.00 94.25 97 ASP A C 1
ATOM 773 O O . ASP A 1 97 ? 9.350 0.204 -10.377 1.00 94.25 97 ASP A O 1
ATOM 777 N N . MET A 1 98 ? 7.614 -0.889 -11.307 1.00 93.56 98 MET A N 1
ATOM 778 C CA . MET A 1 98 ? 8.112 -0.816 -12.686 1.00 93.56 98 MET A CA 1
ATOM 779 C C . MET A 1 98 ? 8.420 0.625 -13.100 1.00 93.56 98 MET A C 1
ATOM 781 O O . MET A 1 98 ? 9.460 0.909 -13.697 1.00 93.56 98 MET A O 1
ATOM 785 N N . TYR A 1 99 ? 7.524 1.558 -12.774 1.00 95.31 99 TYR A N 1
ATOM 786 C CA . TYR A 1 99 ? 7.732 2.964 -13.089 1.00 95.31 99 TYR A CA 1
ATOM 787 C C . TYR A 1 99 ? 8.893 3.583 -12.305 1.00 95.31 99 TYR A C 1
ATOM 789 O O . TYR A 1 99 ? 9.672 4.337 -12.885 1.00 95.31 99 TYR A O 1
ATOM 797 N N . LEU A 1 100 ? 9.012 3.310 -11.005 1.00 93.25 100 LEU A N 1
ATOM 798 C CA . LEU A 1 100 ? 10.083 3.851 -10.161 1.00 93.25 100 LEU A CA 1
ATOM 799 C C . LEU A 1 100 ? 11.457 3.332 -10.598 1.00 93.25 100 LEU A C 1
ATOM 801 O O . LEU A 1 100 ? 12.409 4.103 -10.721 1.00 93.25 100 LEU A O 1
ATOM 805 N N . GLU A 1 101 ? 11.532 2.042 -10.899 1.00 93.06 101 GLU A N 1
ATOM 806 C CA . GLU A 1 101 ? 12.681 1.383 -11.509 1.00 93.06 101 GLU A CA 1
ATOM 807 C C . GLU A 1 101 ? 13.084 2.058 -12.828 1.00 93.06 101 GLU A C 1
ATOM 809 O O . GLU A 1 101 ? 14.246 2.441 -13.015 1.00 93.06 101 GLU A O 1
ATOM 814 N N . TRP A 1 102 ? 12.120 2.252 -13.733 1.00 95.19 102 TRP A N 1
ATOM 815 C CA . TRP A 1 102 ? 12.349 2.935 -15.004 1.00 95.19 102 TRP A CA 1
ATOM 816 C C . TRP A 1 102 ? 12.808 4.379 -14.797 1.00 95.19 102 TRP A C 1
ATOM 818 O O . TRP A 1 102 ? 13.769 4.813 -15.423 1.00 95.19 102 TRP A O 1
ATOM 828 N N . ALA A 1 103 ? 12.158 5.126 -13.906 1.00 91.69 103 ALA A N 1
ATOM 829 C CA . ALA A 1 103 ? 12.490 6.521 -13.639 1.00 91.69 103 ALA A CA 1
ATOM 830 C C . ALA A 1 103 ? 13.912 6.679 -13.077 1.00 91.69 103 ALA A C 1
ATOM 832 O O . ALA A 1 103 ? 14.561 7.689 -13.337 1.00 91.69 103 ALA A O 1
ATOM 833 N N . ARG A 1 104 ? 14.402 5.676 -12.338 1.00 93.44 104 ARG A N 1
ATOM 834 C CA . ARG A 1 104 ? 15.758 5.640 -11.780 1.00 93.44 104 ARG A CA 1
ATOM 835 C C . ARG A 1 104 ? 16.820 5.235 -12.805 1.00 93.44 104 ARG A C 1
ATOM 837 O O . ARG A 1 104 ? 17.929 5.753 -12.754 1.00 93.44 104 ARG A O 1
ATOM 844 N N . THR A 1 105 ? 16.516 4.282 -13.685 1.00 93.06 105 THR A N 1
ATOM 845 C CA . THR A 1 105 ? 17.524 3.630 -14.547 1.00 93.06 105 THR A CA 1
ATOM 846 C C . THR A 1 105 ? 17.440 4.015 -16.021 1.00 93.06 105 THR A C 1
ATOM 848 O O . THR A 1 105 ? 18.408 3.843 -16.754 1.00 93.06 105 THR A O 1
ATOM 851 N N . GLY A 1 106 ? 16.275 4.464 -16.486 1.00 92.19 106 GLY A N 1
ATOM 852 C CA . GLY A 1 106 ? 15.950 4.636 -17.902 1.00 92.19 106 GLY A CA 1
ATOM 853 C C . GLY A 1 106 ? 15.869 3.328 -18.703 1.00 92.19 106 GLY A C 1
ATOM 854 O O . GLY A 1 106 ? 15.556 3.368 -19.893 1.00 92.19 106 GLY A O 1
ATOM 855 N N . ASN A 1 107 ? 16.125 2.167 -18.089 1.00 92.19 107 ASN A N 1
ATOM 856 C CA . ASN A 1 107 ? 16.330 0.912 -18.805 1.00 92.19 107 ASN A CA 1
ATOM 857 C C . ASN A 1 107 ? 15.036 0.092 -18.901 1.00 92.19 107 ASN A C 1
ATOM 859 O O . ASN A 1 107 ? 14.710 -0.703 -18.021 1.00 92.19 107 ASN A O 1
ATOM 863 N N . VAL A 1 108 ? 14.313 0.261 -20.009 1.00 92.19 108 VAL A N 1
ATOM 864 C CA . VAL A 1 108 ? 13.085 -0.505 -20.281 1.00 92.19 108 VAL A CA 1
ATOM 865 C C . VAL A 1 108 ? 13.382 -1.984 -20.551 1.00 92.19 108 VAL A C 1
ATOM 867 O O . VAL A 1 108 ? 12.600 -2.835 -20.140 1.00 92.19 108 VAL A O 1
ATOM 870 N N . ALA A 1 109 ? 14.521 -2.318 -21.166 1.00 92.31 109 ALA A N 1
ATOM 871 C CA . ALA A 1 109 ? 14.868 -3.706 -21.477 1.00 92.31 109 ALA A CA 1
ATOM 872 C C . ALA A 1 109 ? 15.040 -4.560 -20.208 1.00 92.31 109 ALA A C 1
ATOM 874 O O . ALA A 1 109 ? 14.590 -5.703 -20.164 1.00 92.31 109 ALA A O 1
ATOM 875 N N . ALA A 1 110 ? 15.616 -3.989 -19.145 1.00 92.06 110 ALA A N 1
ATOM 876 C CA . ALA A 1 110 ? 15.722 -4.658 -17.847 1.00 92.06 110 ALA A CA 1
ATOM 877 C C . ALA A 1 110 ? 14.349 -4.929 -17.205 1.00 92.06 110 ALA A C 1
ATOM 879 O O . ALA A 1 110 ? 14.172 -5.929 -16.512 1.00 92.06 110 ALA A O 1
ATOM 880 N N . ILE A 1 111 ? 13.368 -4.056 -17.446 1.00 93.25 111 ILE A N 1
ATOM 881 C CA . ILE A 1 111 ? 11.995 -4.236 -16.961 1.00 93.25 111 ILE A CA 1
ATOM 882 C C . ILE A 1 111 ? 11.310 -5.349 -17.748 1.00 93.25 111 ILE A C 1
ATOM 884 O O . ILE A 1 111 ? 10.773 -6.262 -17.132 1.00 93.25 111 ILE A O 1
ATOM 888 N N . VAL A 1 112 ? 11.403 -5.328 -19.080 1.00 93.88 112 VAL A N 1
ATOM 889 C CA . VAL A 1 112 ? 10.879 -6.399 -19.949 1.00 93.88 112 VAL A CA 1
ATOM 890 C C . VAL A 1 112 ? 11.429 -7.762 -19.528 1.00 93.88 112 VAL A C 1
ATOM 892 O O . VAL A 1 112 ? 10.666 -8.703 -19.343 1.00 93.88 112 VAL A O 1
ATOM 895 N N . ALA A 1 113 ? 12.737 -7.859 -19.278 1.00 93.00 113 ALA A N 1
ATOM 896 C CA . ALA A 1 113 ? 13.371 -9.114 -18.880 1.00 93.00 113 ALA A CA 1
ATOM 897 C C . ALA A 1 113 ? 12.859 -9.681 -17.541 1.00 93.00 113 ALA A C 1
ATOM 899 O O . ALA A 1 113 ? 12.850 -10.896 -17.359 1.00 93.00 113 ALA A O 1
ATOM 900 N N . ARG A 1 114 ? 12.443 -8.826 -16.598 1.00 92.38 114 ARG A N 1
ATOM 901 C CA . ARG A 1 114 ? 11.907 -9.259 -15.294 1.00 92.38 114 ARG A CA 1
ATOM 902 C C . ARG A 1 114 ? 10.396 -9.471 -15.277 1.00 92.38 114 ARG A C 1
ATOM 904 O O . ARG A 1 114 ? 9.905 -10.040 -14.310 1.00 92.38 114 ARG A O 1
ATOM 911 N N . HIS A 1 115 ? 9.698 -9.033 -16.321 1.00 92.31 115 HIS A N 1
ATOM 912 C CA . HIS A 1 115 ? 8.253 -9.178 -16.474 1.00 92.31 115 HIS A CA 1
ATOM 913 C C . HIS A 1 115 ? 7.913 -9.948 -17.759 1.00 92.31 115 HIS A C 1
ATOM 915 O O . HIS A 1 115 ? 7.246 -9.400 -18.641 1.00 92.31 115 HIS A O 1
ATOM 921 N N . PRO A 1 116 ? 8.382 -11.205 -17.908 1.00 92.81 116 PRO A N 1
ATOM 922 C CA . PRO A 1 116 ? 8.145 -12.004 -19.112 1.00 92.81 116 PRO A CA 1
ATOM 923 C C . PRO A 1 116 ? 6.656 -12.301 -19.359 1.00 92.81 116 PRO A C 1
ATOM 925 O O . PRO A 1 116 ? 6.269 -12.647 -20.473 1.00 92.81 116 PRO A O 1
ATOM 928 N N . GLU A 1 117 ? 5.810 -12.165 -18.338 1.00 93.44 117 GLU A N 1
ATOM 929 C CA . GLU A 1 117 ? 4.356 -12.278 -18.428 1.00 93.44 117 GLU A CA 1
ATOM 930 C C . GLU A 1 117 ? 3.686 -11.085 -19.134 1.00 93.44 117 GLU A C 1
ATOM 932 O O . GLU A 1 117 ? 2.520 -11.176 -19.530 1.00 93.44 117 GLU A O 1
ATOM 937 N N . LEU A 1 118 ? 4.396 -9.964 -19.304 1.00 93.88 118 LEU A N 1
ATOM 938 C CA . LEU A 1 118 ? 3.882 -8.754 -19.935 1.00 93.88 118 LEU A CA 1
ATOM 939 C C . LEU A 1 118 ? 4.496 -8.548 -21.318 1.00 93.88 118 LEU A C 1
ATOM 941 O O . LEU A 1 118 ? 5.702 -8.613 -21.516 1.00 93.88 118 LEU A O 1
ATOM 945 N N . THR A 1 119 ? 3.654 -8.190 -22.286 1.00 95.94 119 THR A N 1
ATOM 946 C CA . THR A 1 119 ? 4.151 -7.719 -23.588 1.00 95.94 119 THR A CA 1
ATOM 947 C C . THR A 1 119 ? 4.862 -6.371 -23.444 1.00 95.94 119 THR A C 1
ATOM 949 O O . THR A 1 119 ? 4.402 -5.511 -22.685 1.00 95.94 119 THR A O 1
ATOM 952 N N . ASP A 1 120 ? 5.878 -6.115 -24.268 1.00 93.94 120 ASP A N 1
ATOM 953 C CA . ASP A 1 120 ? 6.575 -4.823 -24.344 1.00 93.94 120 ASP A CA 1
ATOM 954 C C . ASP A 1 120 ? 5.591 -3.657 -24.479 1.00 93.94 120 ASP A C 1
ATOM 956 O O . ASP A 1 120 ? 5.669 -2.659 -23.760 1.00 93.94 120 ASP A O 1
ATOM 960 N N . ARG A 1 121 ? 4.581 -3.812 -25.349 1.00 95.62 121 ARG A N 1
ATOM 961 C CA . ARG A 1 121 ? 3.510 -2.821 -25.530 1.00 95.62 121 ARG A CA 1
ATOM 962 C C . ARG A 1 121 ? 2.799 -2.508 -24.215 1.00 95.62 121 ARG A C 1
ATOM 964 O O . ARG A 1 121 ? 2.524 -1.339 -23.943 1.00 95.62 121 ARG A O 1
ATOM 971 N N . ARG A 1 122 ? 2.485 -3.528 -23.411 1.00 96.12 122 ARG A N 1
ATOM 972 C CA . ARG A 1 122 ? 1.821 -3.350 -22.115 1.00 96.12 122 ARG A CA 1
ATOM 973 C C . ARG A 1 122 ? 2.730 -2.625 -21.126 1.00 96.12 122 ARG A C 1
ATOM 975 O O . ARG A 1 122 ? 2.247 -1.733 -20.435 1.00 96.12 122 ARG A O 1
ATOM 982 N N . ILE A 1 123 ? 4.026 -2.926 -21.116 1.00 94.88 123 ILE A N 1
ATOM 983 C CA . ILE A 1 123 ? 5.009 -2.229 -20.273 1.00 94.88 123 ILE A CA 1
ATOM 984 C C . ILE A 1 123 ? 5.071 -0.741 -20.640 1.00 94.88 123 ILE A C 1
ATOM 986 O O . ILE A 1 123 ? 4.909 0.115 -19.769 1.00 94.88 123 ILE A O 1
ATOM 990 N N . TYR A 1 124 ? 5.189 -0.398 -21.926 1.00 95.75 124 TYR A N 1
ATOM 991 C CA . TYR A 1 124 ? 5.162 1.005 -22.360 1.00 95.75 124 TYR A CA 1
ATOM 992 C C . TYR A 1 124 ? 3.855 1.721 -21.987 1.00 95.75 124 TYR A C 1
ATOM 994 O O . TYR A 1 124 ? 3.885 2.889 -21.589 1.00 95.75 124 TYR A O 1
ATOM 1002 N N . GLN A 1 125 ? 2.711 1.035 -22.080 1.00 96.19 125 GLN A N 1
ATOM 1003 C CA . GLN A 1 125 ? 1.424 1.579 -21.637 1.00 96.19 125 GLN A CA 1
ATOM 1004 C C . GLN A 1 125 ? 1.419 1.872 -20.136 1.00 96.19 125 GLN A C 1
ATOM 1006 O O . GLN A 1 125 ? 1.076 2.990 -19.758 1.00 96.19 125 GLN A O 1
ATOM 1011 N N . ILE A 1 126 ? 1.853 0.920 -19.305 1.00 95.88 126 ILE A N 1
ATOM 1012 C CA . ILE A 1 126 ? 1.939 1.076 -17.846 1.00 95.88 126 ILE A CA 1
ATOM 1013 C C . ILE A 1 126 ? 2.808 2.288 -17.490 1.00 95.88 126 ILE A C 1
ATOM 1015 O O . ILE A 1 126 ? 2.384 3.157 -16.724 1.00 95.88 126 ILE A O 1
ATOM 1019 N N . LEU A 1 127 ? 3.991 2.409 -18.099 1.00 95.12 127 LEU A N 1
ATOM 1020 C CA . LEU A 1 127 ? 4.873 3.557 -17.876 1.00 95.12 127 LEU A CA 1
ATOM 1021 C C . LEU A 1 127 ? 4.196 4.876 -18.290 1.00 95.12 127 LEU A C 1
ATOM 1023 O O . LEU A 1 127 ? 4.281 5.877 -17.575 1.00 95.12 127 LEU A O 1
ATOM 1027 N N . GLY A 1 128 ? 3.482 4.888 -19.418 1.00 94.81 128 GLY A N 1
ATOM 1028 C CA . GLY A 1 128 ? 2.719 6.046 -19.885 1.00 94.81 128 GLY A CA 1
ATOM 1029 C C . GLY A 1 128 ? 1.569 6.445 -18.951 1.00 94.81 128 GLY A C 1
ATOM 1030 O O . GLY A 1 128 ? 1.395 7.635 -18.670 1.00 94.81 128 GLY A O 1
ATOM 1031 N N . GLU A 1 129 ? 0.807 5.470 -18.454 1.00 94.94 129 GLU A N 1
ATOM 1032 C CA . GLU A 1 129 ? -0.272 5.646 -17.473 1.00 94.94 129 GLU A CA 1
ATOM 1033 C C . GLU A 1 129 ? 0.272 6.268 -16.175 1.00 94.94 129 GLU A C 1
ATOM 1035 O O . GLU A 1 129 ? -0.233 7.299 -15.723 1.00 94.94 129 GLU A O 1
ATOM 1040 N N . GLN A 1 130 ? 1.375 5.735 -15.642 1.00 94.50 130 GLN A N 1
ATOM 1041 C CA . GLN A 1 130 ? 2.017 6.237 -14.421 1.00 94.50 130 GLN A CA 1
ATOM 1042 C C . GLN A 1 130 ? 2.551 7.673 -14.573 1.00 94.50 130 GLN A C 1
ATOM 1044 O O . GLN A 1 130 ? 2.401 8.496 -13.663 1.00 94.50 130 GLN A O 1
ATOM 1049 N N . ARG A 1 131 ? 3.093 8.039 -15.747 1.00 90.88 131 ARG A N 1
ATOM 1050 C CA . ARG A 1 131 ? 3.487 9.436 -16.036 1.00 90.88 131 ARG A CA 1
ATOM 1051 C C . ARG A 1 131 ? 2.292 10.384 -16.012 1.00 90.88 131 ARG A C 1
ATOM 1053 O O . ARG A 1 131 ? 2.416 11.500 -15.512 1.00 90.88 131 ARG A O 1
ATOM 1060 N N . LYS A 1 132 ? 1.149 9.971 -16.569 1.00 91.81 132 LYS A N 1
ATOM 1061 C CA . LYS A 1 132 ? -0.075 10.789 -16.564 1.00 91.81 132 LYS A CA 1
ATOM 1062 C C . LYS A 1 132 ? -0.587 10.999 -15.141 1.00 91.81 132 LYS A C 1
ATOM 1064 O O . LYS A 1 132 ? -0.845 12.144 -14.780 1.00 91.81 132 LYS A O 1
ATOM 1069 N N . LEU A 1 133 ? -0.661 9.931 -14.343 1.00 88.38 133 LEU A N 1
ATOM 1070 C CA . LEU A 1 133 ? -1.112 9.991 -12.950 1.00 88.38 133 LEU A CA 1
ATOM 1071 C C . LEU A 1 133 ? -0.271 10.972 -12.128 1.00 88.38 133 LEU A C 1
ATOM 1073 O O . LEU A 1 133 ? -0.817 11.882 -11.514 1.00 88.38 133 LEU A O 1
ATOM 1077 N N . ARG A 1 134 ? 1.060 10.864 -12.190 1.00 86.19 134 ARG A N 1
ATOM 1078 C CA . ARG A 1 134 ? 1.955 11.741 -11.416 1.00 86.19 134 ARG A CA 1
ATOM 1079 C C . ARG A 1 134 ? 1.876 13.205 -11.831 1.00 86.19 134 ARG A C 1
ATOM 1081 O O . ARG A 1 134 ? 1.914 14.068 -10.960 1.00 86.19 134 ARG A O 1
ATOM 1088 N N . ARG A 1 135 ? 1.724 13.489 -13.131 1.00 84.50 135 ARG A N 1
ATOM 1089 C CA . ARG A 1 135 ? 1.494 14.863 -13.607 1.00 84.50 135 ARG A CA 1
ATOM 1090 C C . ARG A 1 135 ? 0.185 15.430 -13.070 1.00 84.50 135 ARG A C 1
ATOM 1092 O O . ARG A 1 135 ? 0.182 16.559 -12.597 1.00 84.50 135 ARG A O 1
ATOM 1099 N N . ALA A 1 136 ? -0.894 14.647 -13.102 1.00 79.56 136 ALA A N 1
ATOM 1100 C CA . ALA A 1 136 ? -2.179 15.069 -12.554 1.00 79.56 136 ALA A CA 1
ATOM 1101 C C . ALA A 1 136 ? -2.078 15.346 -11.044 1.00 79.56 136 ALA A C 1
ATOM 1103 O O . ALA A 1 136 ? -2.532 16.388 -10.582 1.00 79.56 136 ALA A O 1
ATOM 1104 N N . THR A 1 137 ? -1.408 14.472 -10.286 1.00 76.75 137 THR A N 1
ATOM 1105 C CA . THR A 1 137 ? -1.178 14.674 -8.848 1.00 76.75 137 THR A CA 1
ATOM 1106 C C . THR A 1 137 ? -0.334 15.920 -8.566 1.00 76.75 137 THR A C 1
ATOM 1108 O O . THR A 1 137 ? -0.689 16.703 -7.693 1.00 76.75 137 THR A O 1
ATOM 1111 N N . GLN A 1 138 ? 0.749 16.154 -9.316 1.00 71.38 138 GLN A N 1
ATOM 1112 C CA . GLN A 1 138 ? 1.563 17.368 -9.173 1.00 71.38 138 GLN A CA 1
ATOM 1113 C C . GLN A 1 138 ? 0.763 18.637 -9.495 1.00 71.38 138 GLN A C 1
ATOM 1115 O O . GLN A 1 138 ? 0.840 19.603 -8.747 1.00 71.38 138 GLN A O 1
ATOM 1120 N N . GLN A 1 139 ? -0.043 18.636 -10.558 1.00 71.00 139 GLN A N 1
ATOM 1121 C CA . GLN A 1 139 ? -0.904 19.773 -10.897 1.00 71.00 139 GLN A CA 1
ATOM 1122 C C . GLN A 1 139 ? -1.966 20.038 -9.825 1.00 71.00 139 GLN A C 1
ATOM 1124 O O . GLN A 1 139 ? -2.249 21.188 -9.526 1.00 71.00 139 GLN A O 1
ATOM 1129 N N . GLN A 1 140 ? -2.526 19.000 -9.207 1.00 68.12 140 GLN A N 1
ATOM 1130 C CA . GLN A 1 140 ? -3.477 19.169 -8.104 1.00 68.12 140 GLN A CA 1
ATOM 1131 C C . GLN A 1 140 ? -2.820 19.704 -6.827 1.00 68.12 140 GLN A C 1
ATOM 1133 O O . GLN A 1 140 ? -3.446 20.472 -6.105 1.00 68.12 140 GLN A O 1
ATOM 1138 N N . LEU A 1 141 ? -1.576 19.307 -6.546 1.00 55.75 141 LEU A N 1
ATOM 1139 C CA . LEU A 1 141 ? -0.844 19.740 -5.353 1.00 55.75 141 LEU A CA 1
ATOM 1140 C C . LEU A 1 141 ? -0.225 21.139 -5.498 1.00 55.75 141 LEU A C 1
ATOM 1142 O O . LEU A 1 141 ? -0.140 21.857 -4.509 1.00 55.75 141 LEU A O 1
ATOM 1146 N N . PHE A 1 142 ? 0.205 21.522 -6.704 1.00 58.09 142 PHE A N 1
ATOM 1147 C CA . PHE A 1 142 ? 0.956 22.762 -6.959 1.00 58.09 142 PHE A CA 1
ATOM 1148 C C . PHE A 1 142 ? 0.239 23.761 -7.887 1.00 58.09 142 PHE A C 1
ATOM 1150 O O . PHE A 1 142 ? 0.767 24.837 -8.137 1.00 58.09 142 PHE A O 1
ATOM 1157 N N . GLY A 1 143 ? -0.933 23.416 -8.427 1.00 46.75 143 GLY A N 1
ATOM 1158 C CA . GLY A 1 143 ? -1.723 24.255 -9.342 1.00 46.75 143 GLY A CA 1
ATOM 1159 C C . GLY A 1 143 ? -2.924 24.951 -8.697 1.00 46.75 143 GLY A C 1
ATOM 1160 O O . GLY A 1 143 ? -3.734 25.532 -9.411 1.00 46.75 143 GLY A O 1
ATOM 1161 N N . ALA A 1 144 ? -3.054 24.886 -7.370 1.00 42.88 144 ALA A N 1
ATOM 1162 C CA . ALA A 1 144 ? -3.938 25.753 -6.596 1.00 42.88 144 ALA A CA 1
ATOM 1163 C C . ALA A 1 144 ? -3.103 26.919 -6.042 1.00 42.88 144 ALA A C 1
ATOM 1165 O O . ALA A 1 144 ? -2.624 26.882 -4.909 1.00 42.88 144 ALA A O 1
ATOM 1166 N N . SER A 1 145 ? -2.844 27.919 -6.878 1.00 38.62 145 SER A N 1
ATOM 1167 C CA . SER A 1 145 ? -2.311 29.230 -6.488 1.00 38.62 145 SER A CA 1
ATOM 1168 C C . SER A 1 145 ? -3.052 30.301 -7.265 1.00 38.62 145 SER A C 1
ATOM 1170 O O . SER A 1 145 ? -3.298 30.063 -8.468 1.00 38.62 145 SER A O 1
#

pLDDT: mean 73.36, std 19.95, range [31.8, 96.19]

Sequence (145 aa):
MLLDRPQKELQCTQLTDAELDSLLQRVNEAPDAAKDKWPQELSDFLSVVEAQLKRDNVQNAESRARSVVIALAHSLGGRYRYLPKAAQIRQAYEHLDMYLEWARTGNVAAIVARHPELTDRRIYQILGEQRKLRRATQQQLFGAS

Foldseek 3Di:
DDDDDDDDDDDPPDDDPVNVVVVVVVLVPDDPPPSVCVVVVLVVQLVVQLVVCVVVVHPPSNVVSVVVSVVCCVVPNPDDDDDDDPVVVVVLVLLVVLLVVCVVPVDLVVSCVVPVVDDSVVSVVSNVVVVVVVVVVCCVVPVPD

Secondary structure (DSSP, 8-state):
-----PPPP----PPPHHHHHHHHHHHTTS-GGGTTTHHHHHHHHHHHHHHHHHHTT-TTHHHHHHHHHHHHHHHHTTS------HHHHHHHHHHHHHHHHHHHH--HHHHHHH-TTS-HHHHHHHHHHHHHHHHHHHHHHHS--